Protein AF-A0A0G1HSN2-F1 (afdb_monomer)

Radius of gyration: 35.58 Å; Cα contacts (8 Å, |Δi|>4): 53; chains: 1; bounding box: 78×38×113 Å

Mean predicted aligned error: 16.9 Å

Nearest PDB structures (foldseek):
  4c2e-assembly1_B  TM=6.173E-01  e=4.816E-04  Bacillus subtilis subsp. subtilis str. 168

Foldseek 3Di:
DDDDPPDPVVVVVVVVVVVVVVVVVCVVVVVVVVCVVCCVVCVPPPPPPPDDVPPPDPDDCVVVVVVLVCLCPPPPDNVVNPPVVVVVQVVVQVVQVVVVDPVGGGADPVNVVVVVCVVVVVDDDPQFDWDADPVRDIDTPGGHPPD

Solvent-accessible surface area (backbone atoms only — not comparable to full-atom values): 9198 Å² total; per-residue (Å²): 142,81,81,91,80,84,61,65,68,62,53,52,52,52,53,51,52,53,52,50,50,52,50,53,52,51,50,54,51,50,52,48,51,55,48,48,57,47,53,72,70,50,65,75,73,81,68,53,89,90,59,78,79,65,93,68,66,101,70,77,62,64,61,58,54,51,53,52,49,49,44,49,74,66,46,91,51,58,72,70,45,64,37,58,67,61,53,49,52,50,51,53,33,52,57,40,51,71,70,71,46,92,89,49,76,69,68,52,75,68,56,46,47,52,53,48,31,60,71,74,63,61,72,88,73,94,44,64,43,71,46,65,48,100,84,69,45,85,40,78,75,45,70,49,92,87,115

Secondary structure (DSSP, 8-state):
-------HHHHHHHHHHHHHHHHHHHHHHHHHHHHHHHHHHS------TT------SS--THHHHHHHHHHHHH-S-HHHHH-HHHHHHHHHHHHHHTT--TT-----HHHHHHHHHHHHT---SSSEEEEE-TTS-EEEEEE-TT-

Sequence (147 aa):
MKIQILNNTKIRKVASYVLIGLIVVAVIGGSYWLGFTKGTKETRNITVEGVVNPQKEGIDFSVFWEAWNILKSRYVSEEKANDNQNLLYGSIAGLLSSLGDPNTSFFSPQNARKFTDDISGEFGGIGAEIGLNKEGQLVIIAPLKGG

Structure (mmCIF, N/CA/C/O backbone):
data_AF-A0A0G1HSN2-F1
#
_entry.id   AF-A0A0G1HSN2-F1
#
loop_
_atom_site.group_PDB
_atom_site.id
_atom_site.type_symbol
_atom_site.label_atom_id
_atom_site.label_alt_id
_atom_site.label_comp_id
_atom_site.label_asym_id
_atom_site.label_entity_id
_atom_site.label_seq_id
_atom_site.pdbx_PDB_ins_code
_atom_site.Cartn_x
_atom_site.Cartn_y
_atom_site.Cartn_z
_atom_site.occupancy
_atom_site.B_iso_or_equiv
_atom_site.auth_seq_id
_atom_site.auth_comp_id
_atom_site.auth_asym_id
_atom_site.auth_atom_id
_atom_site.pdbx_PDB_model_num
ATOM 1 N N . MET A 1 1 ? 44.217 12.478 -83.068 1.00 45.84 1 MET A N 1
ATOM 2 C CA . MET A 1 1 ? 44.115 11.544 -81.926 1.00 45.84 1 MET A CA 1
ATOM 3 C C . MET A 1 1 ? 44.371 12.327 -80.637 1.00 45.84 1 MET A C 1
ATOM 5 O O . MET A 1 1 ? 45.515 12.627 -80.339 1.00 45.84 1 MET A O 1
ATOM 9 N N . LYS A 1 2 ? 43.319 12.767 -79.930 1.00 39.56 2 LYS A N 1
ATOM 10 C CA . LYS A 1 2 ? 43.422 13.413 -78.606 1.00 39.56 2 LYS A CA 1
ATOM 11 C C . LYS A 1 2 ? 42.564 12.597 -77.644 1.00 39.56 2 LYS A C 1
ATOM 13 O O . LYS A 1 2 ? 41.355 12.497 -77.819 1.00 39.56 2 LYS A O 1
ATOM 18 N N . ILE A 1 3 ? 43.242 11.928 -76.724 1.00 51.69 3 ILE A N 1
ATOM 19 C CA . ILE A 1 3 ? 42.685 10.946 -75.797 1.00 51.69 3 ILE A CA 1
ATOM 20 C C . ILE A 1 3 ? 41.841 11.668 -74.734 1.00 51.69 3 ILE A C 1
ATOM 22 O O . ILE A 1 3 ? 42.208 12.728 -74.230 1.00 51.69 3 ILE A O 1
ATOM 26 N N . GLN A 1 4 ? 40.687 11.076 -74.439 1.00 57.53 4 GLN A N 1
ATOM 27 C CA . GLN A 1 4 ? 39.660 11.479 -73.478 1.00 57.53 4 GLN A CA 1
ATOM 28 C C . GLN A 1 4 ? 40.191 11.474 -72.025 1.00 57.53 4 GLN A C 1
ATOM 30 O O . GLN A 1 4 ? 40.020 10.494 -71.308 1.00 57.53 4 GLN A O 1
ATOM 35 N N . ILE A 1 5 ? 40.836 12.555 -71.564 1.00 56.19 5 ILE A N 1
ATOM 36 C CA . ILE A 1 5 ? 41.372 12.664 -70.181 1.00 56.19 5 ILE A CA 1
ATOM 37 C C . ILE A 1 5 ? 40.410 13.404 -69.212 1.00 56.19 5 ILE A C 1
ATOM 39 O O . ILE A 1 5 ? 40.709 13.598 -68.038 1.00 56.19 5 ILE A O 1
ATOM 43 N N . LEU A 1 6 ? 39.190 13.769 -69.624 1.00 55.53 6 LEU A N 1
ATOM 44 C CA . LEU A 1 6 ? 38.262 14.556 -68.790 1.00 55.53 6 LEU A CA 1
ATOM 45 C C . LEU A 1 6 ? 36.998 13.784 -68.371 1.00 55.53 6 LEU A C 1
ATOM 47 O O . LEU A 1 6 ? 35.902 14.097 -68.820 1.00 55.53 6 LEU A O 1
ATOM 51 N N . ASN A 1 7 ? 37.117 12.810 -67.458 1.00 61.69 7 ASN A N 1
ATOM 52 C CA . ASN A 1 7 ? 35.940 12.330 -66.698 1.00 61.69 7 ASN A CA 1
ATOM 53 C C . ASN A 1 7 ? 36.226 11.764 -65.287 1.00 61.69 7 ASN A C 1
ATOM 55 O O . ASN A 1 7 ? 35.317 11.323 -64.586 1.00 61.69 7 ASN A O 1
ATOM 59 N N . ASN A 1 8 ? 37.475 11.793 -64.815 1.00 66.25 8 ASN A N 1
ATOM 60 C CA . ASN A 1 8 ? 37.849 11.098 -63.576 1.00 66.25 8 ASN A CA 1
ATOM 61 C C . ASN A 1 8 ? 37.395 11.835 -62.290 1.00 66.25 8 ASN A C 1
ATOM 63 O O . ASN A 1 8 ? 37.192 11.230 -61.241 1.00 66.25 8 ASN A O 1
ATOM 67 N N . THR A 1 9 ? 37.182 13.154 -62.351 1.00 75.75 9 THR A N 1
ATOM 68 C CA . THR A 1 9 ? 36.767 13.964 -61.188 1.0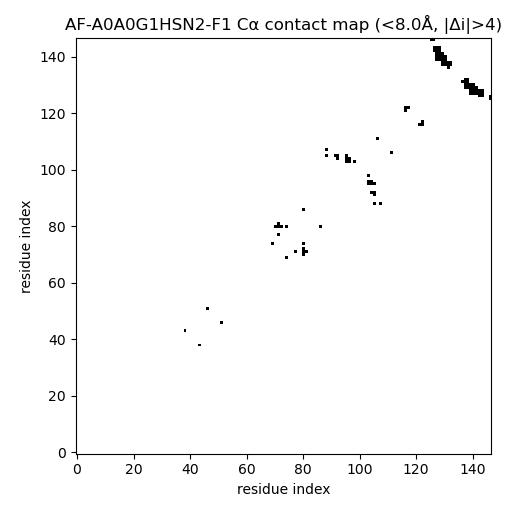0 75.75 9 THR A CA 1
ATOM 69 C C . THR A 1 9 ? 35.288 13.801 -60.841 1.00 75.75 9 THR A C 1
ATOM 71 O O . THR A 1 9 ? 34.944 13.76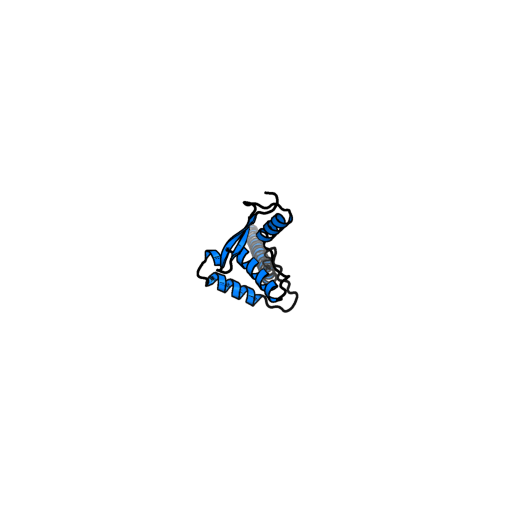5 -59.661 1.00 75.75 9 THR A O 1
ATOM 74 N N . LYS A 1 10 ? 34.409 13.660 -61.843 1.00 77.12 10 LYS A N 1
ATOM 75 C CA . LYS A 1 10 ? 32.979 13.387 -61.626 1.00 77.12 10 LYS A CA 1
ATOM 76 C C . LYS A 1 10 ? 32.769 11.992 -61.037 1.00 77.12 10 LYS A C 1
ATOM 78 O O . LYS A 1 10 ? 32.045 11.863 -60.057 1.00 77.12 10 LYS A O 1
ATOM 83 N N . ILE A 1 11 ? 33.471 10.985 -61.563 1.00 82.50 11 ILE A N 1
ATOM 84 C CA . ILE A 1 11 ? 33.407 9.600 -61.068 1.00 82.50 11 ILE A CA 1
ATOM 85 C C . ILE A 1 11 ? 33.874 9.516 -59.609 1.00 82.50 11 ILE A C 1
ATOM 87 O O . ILE 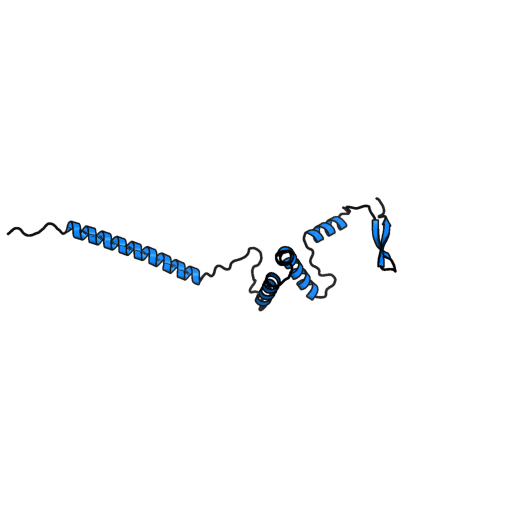A 1 11 ? 33.187 8.919 -58.786 1.00 82.50 11 ILE A O 1
ATOM 91 N N . ARG A 1 12 ? 34.978 10.188 -59.249 1.00 82.88 12 ARG A N 1
ATOM 92 C CA . ARG A 1 12 ? 35.448 10.250 -57.853 1.00 82.88 12 ARG A CA 1
ATOM 93 C C . ARG A 1 12 ? 34.436 10.909 -56.913 1.00 82.88 12 ARG A C 1
ATOM 95 O O . ARG A 1 12 ? 34.246 10.417 -55.810 1.00 82.88 12 ARG A O 1
ATOM 102 N N . LYS A 1 13 ? 33.753 11.976 -57.347 1.00 85.56 13 LYS A N 1
ATOM 103 C CA . LYS A 1 13 ? 32.699 12.627 -56.547 1.00 85.56 13 LYS A CA 1
ATOM 104 C C . LYS A 1 13 ? 31.485 11.719 -56.348 1.00 85.56 13 LYS A C 1
ATOM 106 O O . LYS A 1 13 ? 31.006 11.599 -55.228 1.00 85.56 13 LYS A O 1
ATOM 111 N N . VAL A 1 14 ? 31.020 11.048 -57.403 1.00 87.12 14 VAL A N 1
ATOM 112 C CA . VAL A 1 14 ? 29.910 10.082 -57.314 1.00 87.12 14 VAL A CA 1
ATOM 113 C C . VAL A 1 14 ? 30.276 8.922 -56.391 1.00 87.12 14 VAL A C 1
ATOM 115 O O . VAL A 1 14 ? 29.499 8.593 -55.501 1.00 87.12 14 VAL A O 1
ATOM 118 N N . ALA A 1 15 ? 31.482 8.365 -56.529 1.00 87.88 15 ALA A N 1
ATOM 119 C CA . ALA A 1 15 ? 31.977 7.318 -55.639 1.00 87.88 15 ALA A CA 1
ATOM 120 C C . ALA A 1 15 ? 32.017 7.782 -54.172 1.00 87.88 15 ALA A C 1
ATOM 122 O O . ALA A 1 15 ? 31.598 7.040 -53.287 1.00 87.88 15 ALA A O 1
ATOM 123 N N . SER A 1 16 ? 32.441 9.024 -53.906 1.00 87.50 16 SER A N 1
ATOM 124 C CA . SER A 1 16 ? 32.404 9.601 -52.558 1.00 87.50 16 SER A CA 1
ATOM 125 C C . SER A 1 16 ? 30.980 9.744 -52.008 1.00 87.50 16 SER A C 1
ATOM 127 O O . SER A 1 16 ? 30.763 9.407 -50.850 1.00 87.50 16 SER A O 1
ATOM 129 N N . TYR A 1 17 ? 29.998 10.180 -52.805 1.00 92.88 17 TYR A N 1
ATOM 130 C CA . TYR A 1 17 ? 28.603 10.266 -52.344 1.00 92.88 17 TYR A CA 1
ATOM 131 C C . TYR A 1 17 ? 27.982 8.894 -52.072 1.00 92.88 17 TYR A C 1
ATOM 133 O O . TYR A 1 17 ? 27.273 8.735 -51.081 1.00 92.88 17 TYR A O 1
ATOM 141 N N . VAL A 1 18 ? 28.287 7.893 -52.903 1.00 93.75 18 VAL A N 1
ATOM 142 C CA . VAL A 1 18 ? 27.849 6.507 -52.676 1.00 93.75 18 VAL A CA 1
ATOM 143 C C . VAL A 1 18 ? 28.458 5.954 -51.386 1.00 93.75 18 VAL A C 1
ATOM 145 O O . VAL A 1 18 ? 27.744 5.356 -50.583 1.00 93.75 18 VAL A O 1
ATOM 148 N N . LEU A 1 19 ? 29.746 6.212 -51.137 1.00 94.19 19 LEU A N 1
ATOM 149 C CA . LEU A 1 19 ? 30.417 5.799 -49.904 1.00 94.19 19 LEU A CA 1
ATOM 150 C C . LEU A 1 19 ? 29.783 6.455 -48.666 1.00 94.19 19 LEU A C 1
ATOM 152 O O . LEU A 1 19 ? 29.520 5.777 -47.677 1.00 94.19 19 LEU A O 1
ATOM 156 N N . ILE A 1 20 ? 29.488 7.758 -48.732 1.00 93.94 20 ILE A N 1
ATOM 157 C CA . ILE A 1 20 ? 28.816 8.486 -47.646 1.00 93.94 20 ILE A CA 1
ATOM 158 C C . ILE A 1 20 ? 27.416 7.912 -47.400 1.00 93.94 20 ILE A C 1
ATOM 160 O O . ILE A 1 20 ? 27.054 7.670 -46.252 1.00 93.94 20 ILE A O 1
ATOM 164 N N . GLY A 1 21 ? 26.648 7.632 -48.458 1.00 94.62 21 GLY A N 1
ATOM 165 C CA . GLY A 1 21 ? 25.328 7.010 -48.342 1.00 94.62 21 GLY A CA 1
ATOM 166 C C . GLY A 1 21 ? 25.377 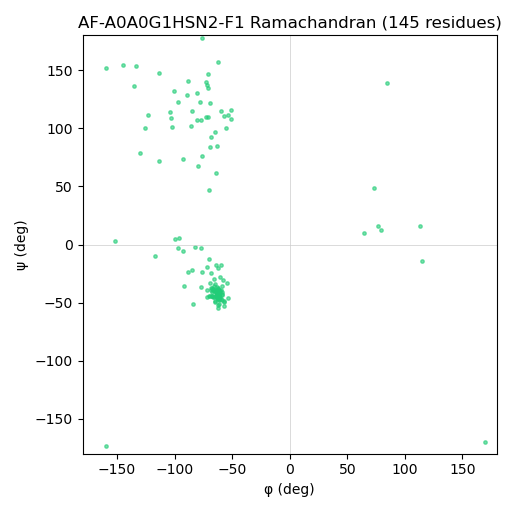5.642 -47.656 1.00 94.62 21 GLY A C 1
ATOM 167 O O . GLY A 1 21 ? 24.582 5.379 -46.757 1.00 94.62 21 GLY A O 1
ATOM 168 N N . LEU A 1 22 ? 26.354 4.801 -48.010 1.00 95.38 22 LEU A N 1
ATOM 169 C CA . LEU A 1 22 ? 26.559 3.500 -47.365 1.00 95.38 22 LEU A CA 1
ATOM 170 C C . LEU A 1 22 ? 26.910 3.635 -45.881 1.00 95.38 22 LEU A C 1
ATOM 172 O O . LEU A 1 22 ? 26.382 2.885 -45.062 1.00 95.38 22 LEU A O 1
ATOM 176 N N . ILE A 1 23 ? 27.748 4.611 -45.521 1.00 95.94 23 ILE A N 1
ATOM 177 C CA . ILE A 1 23 ? 28.084 4.890 -44.120 1.00 95.94 23 ILE A CA 1
ATOM 178 C C . ILE A 1 23 ? 26.831 5.322 -43.351 1.00 95.94 23 ILE A C 1
ATOM 180 O O . ILE A 1 23 ? 26.580 4.800 -42.270 1.00 95.94 23 ILE A O 1
ATOM 184 N N . VAL A 1 24 ? 26.006 6.211 -43.912 1.00 96.38 24 VAL A N 1
ATOM 185 C CA . VAL A 1 24 ? 24.760 6.668 -43.272 1.00 96.38 24 VAL A CA 1
ATOM 186 C C . VAL A 1 24 ? 23.795 5.503 -43.037 1.00 96.38 24 VAL A C 1
ATOM 188 O O . VAL A 1 24 ? 23.270 5.360 -41.934 1.00 96.38 24 VAL A O 1
ATOM 191 N N . VAL A 1 25 ? 23.603 4.631 -44.031 1.00 96.19 25 VAL A N 1
ATOM 192 C CA . VAL A 1 25 ? 22.750 3.439 -43.890 1.00 96.19 25 VAL A CA 1
ATOM 193 C C . VAL A 1 25 ? 23.304 2.485 -42.830 1.00 96.19 25 VAL A C 1
ATOM 195 O O . VAL A 1 25 ? 22.540 1.978 -42.009 1.00 96.19 25 VAL A O 1
ATOM 198 N N . ALA A 1 26 ? 24.623 2.281 -42.793 1.00 95.94 26 ALA A N 1
ATOM 199 C CA . ALA A 1 26 ? 25.267 1.442 -41.787 1.00 95.94 26 ALA A CA 1
ATOM 200 C C . ALA A 1 26 ? 25.117 2.014 -40.368 1.00 95.94 26 ALA A C 1
ATOM 202 O O . ALA A 1 26 ? 24.864 1.254 -39.434 1.00 95.94 26 ALA A O 1
ATOM 203 N N . VAL A 1 27 ? 25.211 3.339 -40.198 1.00 96.88 27 VAL A N 1
ATOM 204 C CA . VAL A 1 27 ? 24.987 3.994 -38.900 1.00 96.88 27 VAL A CA 1
ATOM 205 C C . VAL A 1 27 ? 23.537 3.819 -38.454 1.00 96.88 27 VAL A C 1
ATOM 207 O O . VAL A 1 27 ? 23.306 3.366 -37.339 1.00 96.88 27 VAL A O 1
ATOM 210 N N . ILE A 1 28 ? 22.562 4.099 -39.324 1.00 96.50 28 ILE A N 1
ATOM 211 C CA . ILE A 1 28 ? 21.134 3.962 -38.989 1.00 96.50 28 ILE A CA 1
ATOM 212 C C . ILE A 1 28 ? 20.796 2.505 -38.645 1.00 96.50 28 ILE A C 1
ATOM 214 O O . ILE A 1 28 ? 20.184 2.239 -37.610 1.00 96.50 28 ILE A O 1
ATOM 218 N N . GLY A 1 29 ? 21.231 1.555 -39.478 1.00 95.94 29 GLY A N 1
ATOM 219 C CA . GLY A 1 29 ? 21.001 0.128 -39.259 1.00 95.94 29 GLY A CA 1
ATOM 220 C C . GLY A 1 29 ? 21.688 -0.391 -37.996 1.00 95.94 29 GLY A C 1
ATOM 221 O O . GLY A 1 29 ? 21.073 -1.116 -37.216 1.00 95.94 29 GLY A O 1
ATOM 222 N N . GLY A 1 30 ? 22.931 0.029 -37.746 1.00 95.12 30 GLY A N 1
ATOM 223 C CA . GLY A 1 30 ? 23.680 -0.320 -36.541 1.00 95.12 30 GLY A CA 1
ATOM 224 C C . GLY A 1 30 ? 23.033 0.233 -35.271 1.00 95.12 30 GLY A C 1
ATOM 225 O O . GLY A 1 30 ? 22.865 -0.502 -34.299 1.00 95.12 30 GLY A O 1
ATOM 226 N N . SER A 1 31 ? 22.598 1.496 -35.286 1.00 92.31 31 SER A N 1
ATOM 227 C CA . SER A 1 31 ? 21.865 2.110 -34.175 1.00 92.31 31 SER A CA 1
ATOM 228 C C . SER A 1 31 ? 20.531 1.412 -33.911 1.00 92.31 31 SER A C 1
ATOM 230 O O . SER A 1 31 ? 20.223 1.135 -32.753 1.00 92.31 31 SER A O 1
ATOM 232 N N . TYR A 1 32 ? 19.766 1.075 -34.955 1.00 94.44 32 TYR A N 1
ATOM 233 C CA . TYR A 1 32 ? 18.519 0.321 -34.815 1.00 94.44 32 TYR A CA 1
ATOM 234 C C . TYR A 1 32 ? 18.766 -1.078 -34.242 1.00 94.44 32 TYR A C 1
ATOM 236 O O . TYR A 1 32 ? 18.097 -1.467 -33.293 1.00 94.44 32 TYR A O 1
ATOM 244 N N . TRP A 1 33 ? 19.757 -1.815 -34.751 1.00 92.88 33 TRP A N 1
ATOM 245 C CA . TRP A 1 33 ? 20.085 -3.160 -34.270 1.00 92.88 33 TRP A CA 1
ATOM 246 C C . TRP A 1 33 ? 20.547 -3.157 -32.809 1.00 92.88 33 TRP A C 1
ATOM 248 O O . TRP A 1 33 ? 20.083 -3.958 -31.996 1.00 92.88 33 TRP A O 1
ATOM 258 N N . LEU A 1 34 ? 21.434 -2.229 -32.441 1.00 90.94 34 LEU A N 1
ATOM 259 C CA . LEU A 1 34 ? 21.886 -2.059 -31.058 1.00 90.94 34 LEU A CA 1
ATOM 260 C C . LEU A 1 34 ? 20.737 -1.629 -30.138 1.00 90.94 34 LEU A C 1
ATOM 262 O O . LEU A 1 34 ? 20.630 -2.130 -29.021 1.00 90.94 34 LEU A O 1
ATOM 266 N N . GLY A 1 35 ? 19.863 -0.737 -30.608 1.00 88.12 35 GLY A N 1
ATOM 267 C CA . GLY A 1 35 ? 18.674 -0.306 -29.878 1.00 88.12 35 GLY A CA 1
ATOM 268 C C . GLY A 1 35 ? 17.665 -1.437 -29.682 1.00 88.12 35 GLY A C 1
ATOM 269 O O . GLY A 1 35 ? 17.196 -1.642 -28.569 1.00 88.12 35 GLY A O 1
ATOM 270 N N . PHE A 1 36 ? 17.384 -2.211 -30.730 1.00 86.31 36 PHE A N 1
ATOM 271 C CA . PHE A 1 36 ? 16.460 -3.343 -30.704 1.00 86.31 36 PHE A CA 1
ATOM 272 C C . PHE A 1 36 ? 16.975 -4.455 -29.790 1.00 86.31 36 PHE A C 1
ATOM 274 O O . PHE A 1 36 ? 16.260 -4.894 -28.898 1.00 86.31 36 PHE A O 1
ATOM 281 N N . THR A 1 37 ? 18.244 -4.850 -29.929 1.00 84.75 37 THR A N 1
ATOM 282 C CA . THR A 1 37 ? 18.842 -5.910 -29.098 1.00 84.75 37 THR A CA 1
ATOM 283 C C . THR A 1 37 ? 18.958 -5.529 -27.626 1.00 84.75 37 THR A C 1
ATOM 285 O O . THR A 1 37 ? 18.763 -6.391 -26.769 1.00 84.75 37 THR A O 1
ATOM 288 N N . LYS A 1 38 ? 19.247 -4.258 -27.309 1.00 82.94 38 LYS A N 1
ATOM 289 C CA . LYS A 1 38 ? 19.171 -3.760 -25.928 1.00 82.94 38 LYS A CA 1
ATOM 290 C C . LYS A 1 38 ? 17.724 -3.683 -25.449 1.00 82.94 38 LYS A C 1
ATOM 292 O O . LYS A 1 38 ? 17.446 -4.161 -24.362 1.00 82.94 38 LYS A O 1
ATOM 297 N N . GLY A 1 39 ? 16.801 -3.171 -26.261 1.00 78.75 39 GLY A N 1
ATOM 298 C CA . GLY A 1 39 ? 15.389 -3.014 -25.901 1.00 78.75 39 GLY A CA 1
ATOM 299 C C . GLY A 1 39 ? 14.636 -4.329 -25.677 1.00 78.75 39 GLY A C 1
ATOM 300 O O . GLY A 1 39 ? 13.723 -4.365 -24.862 1.00 78.75 39 GLY A O 1
ATOM 301 N N . THR A 1 40 ? 15.020 -5.417 -26.351 1.00 73.19 40 THR A N 1
ATOM 302 C CA . THR A 1 40 ? 14.410 -6.742 -26.139 1.00 73.19 40 THR A CA 1
ATOM 303 C C . THR A 1 40 ? 15.033 -7.524 -24.982 1.00 73.19 40 THR A C 1
ATOM 305 O O . THR A 1 40 ? 14.405 -8.451 -24.483 1.00 73.19 40 THR A O 1
ATOM 308 N N . LYS A 1 41 ? 16.274 -7.209 -24.582 1.00 68.31 41 LYS A N 1
ATOM 309 C CA . LYS A 1 41 ? 16.971 -7.870 -23.459 1.00 68.31 41 LYS A CA 1
ATOM 310 C C . LYS A 1 41 ? 16.754 -7.141 -22.135 1.00 68.31 41 LYS A C 1
ATOM 312 O O . LYS A 1 41 ? 16.617 -7.778 -21.101 1.00 68.31 41 LYS A O 1
ATOM 317 N N . GLU A 1 42 ? 16.688 -5.819 -22.191 1.00 63.81 42 GLU A N 1
ATOM 318 C CA . GLU A 1 42 ? 16.288 -4.947 -21.096 1.00 63.81 42 GLU A CA 1
ATOM 319 C C . GLU A 1 42 ? 14.781 -4.716 -21.231 1.00 63.81 42 GLU A C 1
ATOM 321 O O . GLU A 1 42 ? 14.337 -3.647 -21.660 1.00 63.81 42 GLU A O 1
ATOM 326 N N . THR A 1 43 ? 13.966 -5.729 -20.910 1.00 56.16 43 THR A N 1
ATOM 327 C CA . THR A 1 43 ? 12.558 -5.457 -20.608 1.00 56.16 43 THR A CA 1
ATOM 328 C C . THR A 1 43 ? 12.576 -4.390 -19.532 1.00 56.16 43 THR A C 1
ATOM 330 O O . THR A 1 43 ? 13.041 -4.647 -18.422 1.00 56.16 43 THR A O 1
ATOM 333 N N . ARG A 1 44 ? 12.135 -3.174 -19.868 1.00 49.41 44 ARG A N 1
ATOM 334 C CA . ARG A 1 44 ? 11.843 -2.164 -18.860 1.00 49.41 44 ARG A CA 1
ATOM 335 C C . ARG A 1 44 ? 10.847 -2.819 -17.923 1.00 49.41 44 ARG A C 1
ATOM 337 O O . ARG A 1 44 ? 9.667 -2.907 -18.252 1.00 49.41 44 ARG A O 1
ATOM 344 N N . ASN A 1 45 ? 11.333 -3.307 -16.786 1.00 51.22 45 ASN A N 1
ATOM 345 C CA . ASN A 1 45 ? 10.498 -3.496 -15.625 1.00 51.22 45 ASN A CA 1
ATOM 346 C C . ASN A 1 45 ? 9.823 -2.141 -15.467 1.00 51.22 45 ASN A C 1
ATOM 348 O O . ASN A 1 45 ? 10.494 -1.138 -15.210 1.00 51.22 45 ASN A O 1
ATOM 352 N N . ILE A 1 46 ? 8.529 -2.075 -15.774 1.00 52.47 46 ILE A N 1
ATOM 353 C CA . ILE A 1 46 ? 7.732 -0.912 -15.432 1.00 52.47 46 ILE A CA 1
ATOM 354 C C . ILE A 1 46 ? 7.648 -0.987 -13.916 1.00 52.47 46 ILE A C 1
ATOM 356 O O . ILE A 1 46 ? 6.746 -1.597 -13.352 1.00 52.47 46 ILE A O 1
ATOM 360 N N . THR A 1 47 ? 8.678 -0.464 -13.260 1.00 49.09 47 THR A N 1
ATOM 361 C CA . THR A 1 47 ? 8.671 -0.224 -11.833 1.00 49.09 47 THR A CA 1
ATOM 362 C C . THR A 1 47 ? 7.659 0.888 -11.646 1.00 49.09 47 THR A C 1
ATOM 364 O O . THR A 1 47 ? 7.969 2.065 -11.811 1.00 49.09 47 THR A O 1
ATOM 367 N N . VAL A 1 48 ? 6.413 0.505 -11.385 1.00 52.78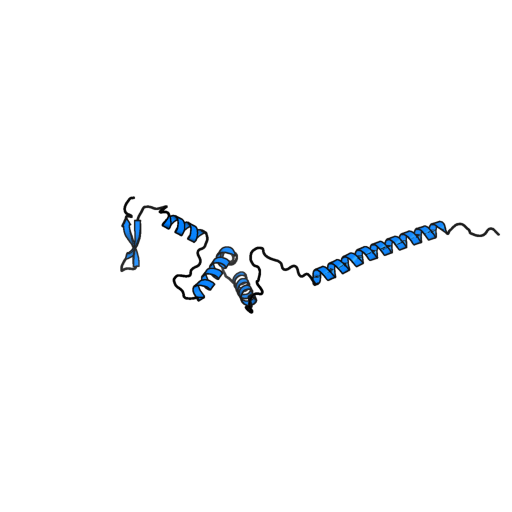 48 VAL A N 1
ATOM 368 C CA . VAL A 1 48 ? 5.474 1.392 -10.712 1.00 52.78 48 VAL A CA 1
ATOM 369 C C . VAL A 1 48 ? 6.164 1.737 -9.395 1.00 52.78 48 VAL A C 1
ATOM 371 O O . VAL A 1 48 ? 6.403 0.844 -8.578 1.00 52.78 48 VAL A O 1
ATOM 374 N N . GLU A 1 49 ? 6.602 2.988 -9.232 1.00 43.34 49 GLU A N 1
ATOM 375 C CA . GLU A 1 49 ? 7.202 3.440 -7.977 1.00 43.34 49 GLU A CA 1
ATOM 376 C C . GLU A 1 49 ? 6.254 3.067 -6.826 1.00 43.34 49 GLU A C 1
ATOM 378 O O . GLU A 1 49 ? 5.107 3.505 -6.789 1.00 43.34 49 GLU A O 1
ATOM 383 N N . GLY A 1 50 ? 6.718 2.187 -5.931 1.00 50.84 50 GLY A N 1
ATOM 384 C CA . GLY A 1 50 ? 5.968 1.734 -4.754 1.00 50.84 50 GLY A CA 1
ATOM 385 C C . GLY A 1 50 ? 5.571 0.255 -4.719 1.00 50.84 50 GLY A C 1
ATOM 386 O O . GLY A 1 50 ? 5.257 -0.233 -3.638 1.00 50.84 50 GLY A O 1
ATOM 387 N N . VAL A 1 51 ? 5.643 -0.495 -5.825 1.00 51.66 51 VAL A N 1
ATOM 388 C CA . VAL A 1 51 ? 5.465 -1.962 -5.800 1.00 51.66 51 VAL A CA 1
ATOM 389 C C . VAL A 1 51 ? 6.618 -2.612 -6.549 1.00 51.66 51 VAL A C 1
ATOM 391 O O . VAL A 1 51 ? 6.516 -3.021 -7.704 1.00 51.66 51 VAL A O 1
ATOM 394 N N . VAL A 1 52 ? 7.757 -2.705 -5.867 1.00 51.19 52 VAL A N 1
ATOM 395 C CA . VAL A 1 52 ? 8.759 -3.713 -6.213 1.00 51.19 52 VAL A CA 1
ATOM 396 C C . VAL A 1 52 ? 8.029 -5.039 -6.048 1.00 51.19 52 VAL A C 1
ATOM 398 O O . VAL A 1 52 ? 7.621 -5.321 -4.932 1.00 51.19 52 VAL A O 1
ATOM 401 N N . ASN A 1 53 ? 7.808 -5.812 -7.117 1.00 55.94 53 ASN A N 1
ATOM 402 C CA . ASN A 1 53 ? 7.559 -7.245 -6.970 1.00 55.94 53 ASN A CA 1
ATOM 403 C C . ASN A 1 53 ? 8.869 -7.797 -6.412 1.00 55.94 53 ASN A C 1
ATOM 405 O O . ASN A 1 53 ? 9.826 -7.948 -7.185 1.00 55.94 53 ASN A O 1
ATOM 409 N N . PRO A 1 54 ? 9.005 -7.984 -5.088 1.00 51.81 54 PRO A N 1
ATOM 410 C CA . PRO A 1 54 ? 10.200 -8.606 -4.596 1.00 51.81 54 PRO A CA 1
ATOM 411 C C . PRO A 1 54 ? 10.007 -10.042 -5.068 1.00 51.81 54 PRO A C 1
ATOM 413 O O . PRO A 1 54 ? 9.146 -10.750 -4.559 1.00 51.81 54 PRO A O 1
ATOM 416 N N . GLN A 1 55 ? 10.787 -10.492 -6.047 1.00 52.72 55 GLN A N 1
ATOM 417 C CA . GLN A 1 55 ? 11.038 -11.921 -6.236 1.00 52.72 55 GLN A CA 1
ATOM 418 C C . GLN A 1 55 ? 11.798 -12.433 -5.006 1.00 52.72 55 GLN A C 1
ATOM 420 O O . GLN A 1 55 ? 12.962 -12.820 -5.056 1.00 52.72 55 GLN A O 1
ATOM 425 N N . LYS A 1 56 ? 11.156 -12.318 -3.853 1.00 57.00 56 LYS A N 1
ATOM 426 C CA . LYS A 1 56 ? 11.621 -12.670 -2.540 1.00 57.00 56 LYS A CA 1
ATOM 427 C C . LYS A 1 56 ? 10.528 -13.599 -2.055 1.00 57.00 56 LYS A C 1
ATOM 429 O O . LYS A 1 56 ? 9.458 -13.152 -1.666 1.00 57.00 56 LYS A O 1
ATOM 434 N N . GLU A 1 57 ? 10.854 -14.882 -2.169 1.00 64.44 57 GLU A N 1
ATOM 435 C CA . GLU A 1 57 ? 10.042 -16.044 -1.801 1.00 64.44 57 GLU A CA 1
ATOM 436 C C . GLU A 1 57 ? 9.050 -16.472 -2.890 1.00 64.44 57 GLU A C 1
ATOM 438 O O . GLU A 1 57 ? 8.492 -15.647 -3.601 1.00 64.44 57 GLU A O 1
ATOM 443 N N . GLY A 1 58 ? 8.918 -17.789 -3.092 1.00 69.00 58 GLY A N 1
ATOM 444 C CA . GLY A 1 58 ? 8.242 -18.441 -4.225 1.00 69.00 58 GLY A CA 1
ATOM 445 C C . GLY A 1 58 ? 6.718 -18.298 -4.245 1.00 69.00 58 GLY A C 1
ATOM 446 O O . GLY A 1 58 ? 6.012 -19.285 -4.424 1.00 69.00 58 GLY A O 1
ATOM 447 N N . ILE A 1 59 ? 6.223 -17.084 -4.033 1.00 75.50 59 ILE A N 1
ATOM 448 C CA . ILE A 1 59 ? 4.816 -16.715 -4.044 1.00 75.50 59 ILE A CA 1
ATOM 449 C C . ILE A 1 59 ? 4.489 -16.144 -5.423 1.00 75.50 59 ILE A C 1
ATOM 451 O O . ILE A 1 59 ? 5.092 -15.169 -5.876 1.00 75.50 59 ILE A O 1
ATOM 455 N N . ASP A 1 60 ? 3.516 -16.754 -6.093 1.00 82.25 60 ASP A N 1
ATOM 456 C CA . ASP A 1 60 ? 3.030 -16.293 -7.387 1.00 82.25 60 ASP A CA 1
ATOM 457 C C . ASP A 1 60 ? 1.949 -15.214 -7.218 1.00 82.25 60 ASP A C 1
ATOM 459 O O . ASP A 1 60 ? 0.784 -15.497 -6.938 1.00 82.25 60 ASP A O 1
ATOM 463 N N . PHE A 1 61 ? 2.339 -13.954 -7.414 1.00 84.81 61 PHE A N 1
ATOM 464 C CA . PHE A 1 61 ? 1.420 -12.812 -7.395 1.00 84.81 61 PHE A CA 1
ATOM 465 C C . PHE A 1 61 ? 0.581 -12.663 -8.675 1.00 84.81 61 PHE A C 1
ATOM 467 O O . PHE A 1 61 ? -0.260 -11.765 -8.739 1.00 84.81 61 PHE A O 1
ATOM 474 N N . SER A 1 62 ? 0.767 -13.502 -9.701 1.00 85.81 62 SER A N 1
ATOM 475 C CA . SER A 1 62 ? -0.025 -13.416 -10.937 1.00 85.81 62 SER A CA 1
ATOM 476 C C . SER A 1 62 ? -1.524 -13.595 -10.670 1.00 85.81 62 SER A C 1
ATOM 478 O O . SER A 1 62 ? -2.337 -12.831 -11.191 1.00 85.81 62 SER A O 1
ATOM 480 N N . VAL A 1 63 ? -1.874 -14.511 -9.762 1.00 88.19 63 VAL A N 1
ATOM 481 C CA . VAL A 1 63 ? -3.257 -14.804 -9.355 1.00 88.19 63 VAL A CA 1
ATOM 482 C C . VAL A 1 63 ? -3.931 -13.585 -8.718 1.00 88.19 63 VAL A C 1
ATOM 484 O O . VAL A 1 63 ? -5.107 -13.317 -8.969 1.00 88.19 63 VAL A O 1
ATOM 487 N N . PHE A 1 64 ? -3.189 -12.796 -7.933 1.00 90.50 64 PHE A N 1
ATOM 488 C CA . PHE A 1 64 ? -3.702 -11.550 -7.357 1.00 90.50 64 PHE A CA 1
ATOM 489 C C . PHE A 1 64 ? -4.095 -10.552 -8.455 1.00 90.50 64 PHE A C 1
ATOM 491 O O . PHE A 1 64 ? -5.193 -9.993 -8.429 1.00 90.50 64 PHE A O 1
ATOM 498 N N . TRP A 1 65 ? -3.224 -10.361 -9.448 1.00 89.69 65 TRP A N 1
ATOM 499 C CA . TRP A 1 65 ? -3.479 -9.440 -10.556 1.00 89.69 65 TRP A CA 1
ATOM 500 C C . TRP A 1 65 ? -4.585 -9.926 -11.491 1.00 89.69 65 TRP A C 1
ATOM 502 O O . TRP A 1 65 ? -5.348 -9.112 -12.011 1.00 89.69 65 TRP A O 1
ATOM 512 N N . GLU A 1 66 ? -4.715 -11.236 -11.685 1.00 91.25 66 GLU A N 1
ATOM 513 C CA . GLU A 1 66 ? -5.835 -11.813 -12.423 1.00 91.25 66 GLU A CA 1
ATOM 514 C C . GLU A 1 66 ? -7.168 -11.491 -11.735 1.00 91.25 66 GLU A C 1
ATOM 516 O O . GLU A 1 66 ? -8.061 -10.9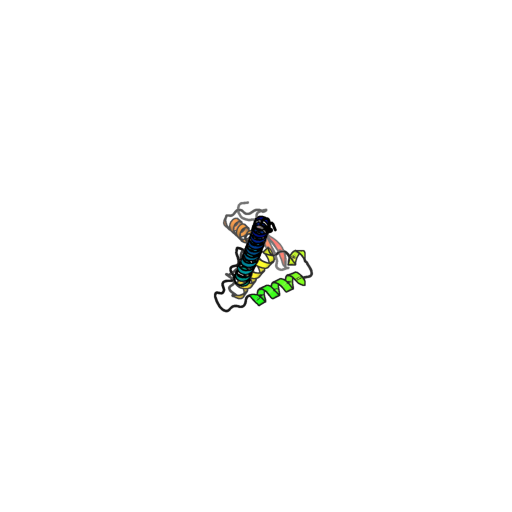21 -12.366 1.00 91.25 66 GLU A O 1
ATOM 521 N N . ALA A 1 67 ? -7.279 -11.759 -10.430 1.00 93.00 67 ALA A N 1
ATOM 522 C CA . ALA A 1 67 ? -8.474 -11.437 -9.653 1.00 93.00 67 ALA A CA 1
ATOM 523 C C . ALA A 1 67 ? -8.787 -9.933 -9.679 1.00 93.00 67 ALA A C 1
ATOM 525 O O . ALA A 1 67 ? -9.937 -9.541 -9.892 1.00 93.00 67 ALA A O 1
ATOM 526 N N . TRP A 1 68 ? -7.761 -9.089 -9.537 1.00 93.56 68 TRP A N 1
ATOM 527 C CA . TRP A 1 68 ? -7.882 -7.636 -9.650 1.00 93.56 68 TRP A CA 1
ATOM 528 C C . TRP A 1 68 ? -8.469 -7.221 -11.007 1.00 93.56 68 TRP A C 1
ATOM 530 O O . TRP A 1 68 ? -9.436 -6.465 -11.069 1.00 93.56 68 TRP A O 1
ATOM 540 N N . ASN A 1 69 ? -7.943 -7.753 -12.110 1.00 91.88 69 ASN A N 1
ATOM 541 C CA . ASN A 1 69 ? -8.412 -7.425 -13.458 1.00 91.88 69 ASN A CA 1
ATOM 542 C C . ASN A 1 69 ? -9.825 -7.951 -13.740 1.00 91.88 69 ASN A C 1
ATOM 544 O O . ASN A 1 69 ? -10.625 -7.273 -14.392 1.00 91.88 69 ASN A O 1
ATOM 548 N N . ILE A 1 70 ? -10.162 -9.140 -13.236 1.00 94.06 70 ILE A N 1
ATOM 549 C CA . ILE A 1 70 ? -11.517 -9.693 -13.322 1.00 94.06 70 ILE A CA 1
ATOM 550 C C . ILE A 1 70 ? -12.499 -8.791 -12.574 1.00 94.06 70 ILE A C 1
ATOM 552 O O . ILE A 1 70 ? -13.537 -8.440 -13.135 1.00 94.06 70 ILE A O 1
ATOM 556 N N . LEU A 1 71 ? -12.162 -8.367 -11.352 1.00 92.62 71 LEU A N 1
ATOM 557 C CA . LEU A 1 71 ? -12.981 -7.434 -10.582 1.00 92.62 71 LEU A CA 1
ATOM 558 C C . LEU A 1 71 ? -13.206 -6.142 -11.375 1.00 92.62 71 LEU A C 1
ATOM 560 O O . LEU A 1 71 ? -14.345 -5.729 -11.564 1.00 92.62 71 LEU A O 1
ATOM 564 N N . LYS A 1 72 ? -12.141 -5.548 -11.921 1.00 89.31 72 LYS A N 1
ATOM 565 C CA . LYS A 1 72 ? -12.245 -4.302 -12.691 1.00 89.31 72 LYS A CA 1
ATOM 566 C C . LYS A 1 72 ? -13.079 -4.421 -13.965 1.00 89.31 72 LYS A C 1
ATOM 568 O O . LYS A 1 72 ? -13.766 -3.474 -14.325 1.00 89.31 72 LYS A O 1
ATOM 573 N N . SER A 1 73 ? -13.009 -5.559 -14.650 1.00 91.44 73 SER A N 1
ATOM 574 C CA . SER A 1 73 ? -13.673 -5.759 -15.946 1.00 91.44 73 SER A CA 1
ATOM 575 C C . SER A 1 73 ? -15.105 -6.278 -15.846 1.00 91.44 73 SER A C 1
ATOM 577 O O . SER A 1 73 ? -15.873 -6.109 -16.790 1.00 91.44 73 SER A O 1
ATOM 579 N N . ARG A 1 74 ? -15.468 -6.947 -14.744 1.00 93.19 74 ARG A N 1
ATOM 580 C CA . ARG A 1 74 ? -16.766 -7.631 -14.609 1.00 93.19 74 ARG A CA 1
ATOM 581 C C . ARG A 1 74 ? -17.657 -7.078 -13.506 1.00 93.19 74 ARG A C 1
ATOM 583 O O . ARG A 1 74 ? -18.812 -7.492 -13.417 1.00 93.19 74 ARG A O 1
ATOM 590 N N . TYR A 1 75 ? -17.150 -6.201 -12.642 1.00 94.00 75 TYR A N 1
ATOM 591 C CA . TYR A 1 75 ? -17.959 -5.649 -11.563 1.00 94.00 75 TYR A CA 1
ATOM 592 C C . TYR A 1 75 ? -18.985 -4.640 -12.088 1.00 94.00 75 TYR A C 1
ATOM 594 O O . TYR A 1 75 ? -18.696 -3.824 -12.956 1.00 94.00 75 TYR A O 1
ATOM 602 N N . VAL A 1 76 ? -20.198 -4.697 -11.533 1.00 93.69 76 VAL A N 1
ATOM 603 C CA . VAL A 1 76 ? -21.370 -3.951 -12.025 1.00 93.69 76 VAL A CA 1
ATOM 604 C C . VAL A 1 76 ? -21.198 -2.433 -11.901 1.00 93.69 76 VAL A C 1
ATOM 606 O O . VAL A 1 76 ? -21.707 -1.684 -12.728 1.00 93.69 76 VAL A O 1
ATOM 609 N N . SER A 1 77 ? -20.502 -1.966 -10.861 1.00 92.75 77 SER A N 1
ATOM 610 C CA . SER A 1 77 ? -20.263 -0.539 -10.626 1.00 92.75 77 SER A CA 1
ATOM 611 C C . SER A 1 77 ? -18.844 -0.168 -11.039 1.00 92.75 77 SER A C 1
ATOM 613 O O . SER A 1 77 ? -17.894 -0.385 -10.288 1.00 92.75 77 SER A O 1
ATOM 615 N N . GLU A 1 78 ? -18.707 0.434 -12.219 1.00 87.38 78 GLU A N 1
ATOM 616 C CA . GLU A 1 78 ? -17.411 0.901 -12.723 1.00 87.38 78 GLU A CA 1
ATOM 617 C C . GLU A 1 78 ? -16.749 1.915 -11.785 1.00 87.38 78 GLU A C 1
ATOM 619 O O . GLU A 1 78 ? -15.534 1.884 -11.621 1.00 87.38 78 GLU A O 1
ATOM 624 N N . GLU A 1 79 ? -17.528 2.783 -11.135 1.00 91.25 79 GLU A N 1
ATOM 625 C CA . GLU A 1 79 ? -17.016 3.758 -10.164 1.00 91.25 79 GLU A CA 1
ATOM 626 C C . GLU A 1 79 ? -16.248 3.059 -9.035 1.00 91.25 79 GLU A C 1
ATOM 628 O O . GLU A 1 79 ? -15.073 3.339 -8.805 1.00 91.25 79 GLU A O 1
ATOM 633 N N . LYS A 1 80 ? -16.880 2.075 -8.388 1.00 89.06 80 LYS A N 1
ATOM 634 C CA . LYS A 1 80 ? -16.259 1.310 -7.301 1.00 89.06 80 LYS A CA 1
ATOM 635 C C . LYS A 1 80 ? -15.110 0.438 -7.796 1.00 89.06 80 LYS A C 1
ATOM 637 O O . LYS A 1 80 ? -14.108 0.293 -7.105 1.00 89.06 80 LYS A O 1
ATOM 642 N N . ALA A 1 81 ? -15.247 -0.140 -8.987 1.00 89.75 81 ALA A N 1
ATOM 643 C CA . ALA A 1 81 ? -14.222 -0.987 -9.588 1.00 89.75 81 ALA A CA 1
ATOM 644 C C . ALA A 1 81 ? -12.964 -0.201 -9.995 1.00 89.75 81 ALA A C 1
ATOM 646 O O . ALA A 1 81 ? -11.878 -0.770 -10.093 1.00 89.75 81 ALA A O 1
ATOM 647 N N . ASN A 1 82 ? -13.090 1.104 -10.242 1.00 90.75 82 ASN A N 1
ATOM 648 C CA . ASN A 1 82 ? -11.976 1.964 -10.630 1.00 90.75 82 ASN A CA 1
ATOM 649 C C . ASN A 1 82 ? -11.349 2.737 -9.467 1.00 90.75 82 ASN A C 1
ATOM 651 O O . ASN A 1 82 ? -10.318 3.384 -9.665 1.00 90.75 82 ASN A O 1
ATOM 655 N N . ASP A 1 83 ? -11.893 2.618 -8.257 1.00 93.31 83 ASP A N 1
ATOM 656 C CA . ASP A 1 83 ? -11.285 3.164 -7.048 1.00 93.31 83 ASP A CA 1
ATOM 657 C C . ASP A 1 83 ? -10.102 2.298 -6.584 1.00 93.31 83 ASP A C 1
ATOM 659 O O . ASP A 1 83 ? -10.170 1.512 -5.636 1.00 93.31 83 ASP A O 1
ATOM 663 N N . ASN A 1 84 ? -8.981 2.439 -7.292 1.00 93.00 84 ASN A N 1
ATOM 664 C CA . ASN A 1 84 ? -7.774 1.655 -7.044 1.00 93.00 84 ASN A CA 1
ATOM 665 C C . ASN A 1 84 ? -7.261 1.812 -5.601 1.00 93.00 84 ASN A C 1
ATOM 667 O O . ASN A 1 84 ? -6.664 0.880 -5.065 1.00 93.00 84 ASN A O 1
ATOM 671 N N . GLN A 1 85 ? -7.476 2.973 -4.972 1.00 91.75 85 GLN A N 1
ATOM 672 C CA . GLN A 1 85 ? -6.988 3.240 -3.623 1.00 91.75 85 GLN A CA 1
ATOM 673 C C . GLN A 1 85 ? -7.780 2.446 -2.584 1.00 91.75 85 GLN A C 1
ATOM 675 O O . GLN A 1 85 ? -7.181 1.818 -1.707 1.00 91.75 85 GLN A O 1
ATOM 680 N N . ASN A 1 86 ? -9.109 2.438 -2.704 1.00 92.19 86 ASN A N 1
ATOM 681 C CA . ASN A 1 86 ? -9.960 1.637 -1.832 1.00 92.19 86 ASN A CA 1
ATOM 682 C C . ASN A 1 86 ? -9.762 0.136 -2.062 1.00 92.19 86 ASN A C 1
ATOM 684 O O . ASN A 1 86 ? -9.694 -0.616 -1.091 1.00 92.19 86 ASN A O 1
ATOM 688 N N . LEU A 1 87 ? -9.586 -0.302 -3.313 1.00 93.25 87 LEU A N 1
ATOM 689 C CA . LEU A 1 87 ? -9.264 -1.699 -3.619 1.00 93.25 87 LEU A CA 1
ATOM 690 C C . LEU A 1 87 ? -7.925 -2.131 -3.004 1.00 93.25 87 LEU A C 1
ATOM 692 O O . LEU A 1 87 ? -7.836 -3.205 -2.408 1.00 93.25 87 LEU A O 1
ATOM 696 N N . LEU A 1 88 ? -6.898 -1.279 -3.082 1.00 93.19 88 LEU A N 1
ATOM 697 C CA . LEU A 1 88 ? -5.596 -1.540 -2.471 1.00 93.19 88 LEU A CA 1
ATOM 698 C C . LEU A 1 88 ? -5.717 -1.662 -0.948 1.00 93.19 88 LEU A C 1
ATOM 700 O O . LEU A 1 88 ? -5.288 -2.663 -0.377 1.00 93.19 88 LEU A O 1
ATOM 704 N N . TYR A 1 89 ? -6.339 -0.687 -0.285 1.00 94.81 89 TYR A N 1
ATOM 705 C CA . TYR A 1 89 ? -6.537 -0.730 1.166 1.00 94.81 89 TYR A CA 1
ATOM 706 C C . TYR A 1 89 ? -7.363 -1.938 1.609 1.00 94.81 89 TYR A C 1
ATOM 708 O O . TYR A 1 89 ? -7.010 -2.584 2.594 1.00 94.81 89 TYR A O 1
ATOM 716 N N . GLY A 1 90 ? -8.406 -2.293 0.855 1.00 93.44 90 GLY A N 1
ATOM 717 C CA . GLY A 1 90 ? -9.193 -3.501 1.093 1.00 93.44 90 GLY A CA 1
ATOM 718 C C . GLY A 1 90 ? -8.362 -4.780 0.968 1.00 93.44 90 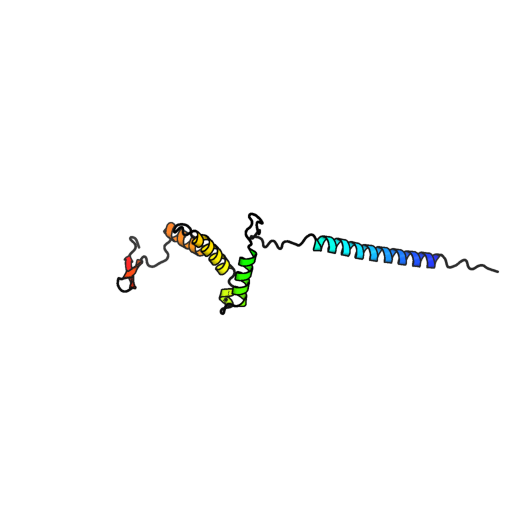GLY A C 1
ATOM 719 O O . GLY A 1 90 ? -8.485 -5.670 1.806 1.00 93.44 90 GLY A O 1
ATOM 720 N N . SER A 1 91 ? -7.467 -4.856 -0.022 1.00 94.31 91 SER A N 1
ATOM 721 C CA . SER A 1 91 ? -6.580 -6.013 -0.199 1.00 94.31 91 SER A CA 1
ATOM 722 C C . SER A 1 91 ? -5.580 -6.177 0.951 1.00 94.31 91 SER A C 1
ATOM 724 O O . SER A 1 91 ? -5.379 -7.292 1.430 1.00 94.31 91 SER A O 1
ATOM 726 N N . ILE A 1 92 ? -5.020 -5.073 1.459 1.00 94.12 92 ILE A N 1
ATOM 727 C CA . ILE A 1 92 ? -4.115 -5.087 2.617 1.00 94.12 92 ILE A CA 1
ATOM 728 C C . ILE A 1 92 ? -4.888 -5.484 3.879 1.00 94.12 92 ILE A C 1
ATOM 730 O O . ILE A 1 92 ? -4.423 -6.321 4.649 1.00 94.12 92 ILE A O 1
ATOM 734 N N . ALA A 1 93 ? -6.084 -4.924 4.077 1.00 93.94 93 ALA A N 1
ATOM 735 C CA . ALA A 1 93 ? -6.937 -5.277 5.206 1.00 93.94 93 ALA A CA 1
ATOM 736 C C . ALA A 1 93 ? -7.291 -6.773 5.202 1.00 93.94 93 ALA A C 1
ATOM 738 O O . ALA A 1 93 ? -7.127 -7.433 6.224 1.00 93.94 93 ALA A O 1
ATOM 739 N N . GLY A 1 94 ? -7.694 -7.325 4.051 1.00 93.81 94 GLY A N 1
ATOM 740 C CA . GLY A 1 94 ? -7.990 -8.753 3.903 1.00 93.81 94 GLY A CA 1
ATOM 741 C C . GLY A 1 94 ? -6.776 -9.650 4.150 1.00 93.81 94 GLY A C 1
ATOM 742 O O . GLY A 1 94 ? -6.900 -10.678 4.818 1.00 93.81 94 GLY A O 1
ATOM 743 N N . LEU A 1 95 ? -5.592 -9.237 3.681 1.00 93.06 95 LEU A N 1
ATOM 744 C CA . LEU A 1 95 ? -4.334 -9.932 3.955 1.00 93.06 95 LEU A CA 1
ATOM 745 C C . LEU A 1 95 ? -4.065 -10.014 5.463 1.00 93.06 95 LEU A C 1
ATOM 747 O O . LEU A 1 95 ? -3.797 -11.098 5.972 1.00 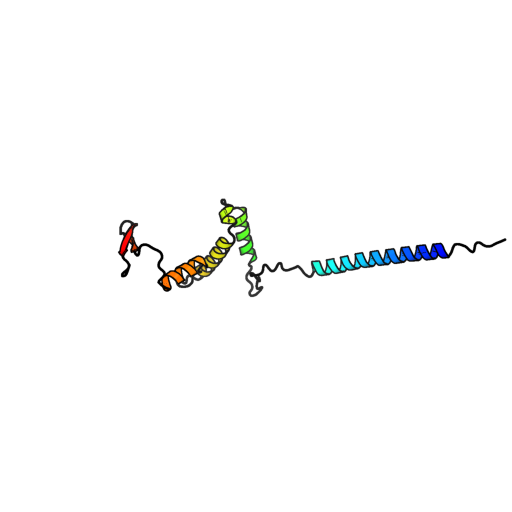93.06 95 LEU A O 1
ATOM 751 N N . LEU A 1 96 ? -4.197 -8.904 6.192 1.00 94.38 96 LEU A N 1
ATOM 752 C CA . LEU A 1 96 ? -4.022 -8.890 7.648 1.00 94.38 96 LEU A CA 1
ATOM 753 C C . LEU A 1 96 ? -5.102 -9.706 8.369 1.00 94.38 96 LEU A C 1
ATOM 755 O O . LEU A 1 96 ? -4.784 -10.457 9.287 1.00 94.38 96 LEU A O 1
ATOM 759 N N . SER A 1 97 ? -6.358 -9.640 7.916 1.00 93.94 97 SER A N 1
ATOM 760 C CA . SER A 1 97 ? -7.448 -10.452 8.473 1.00 93.94 97 SER A CA 1
ATOM 761 C C . SER A 1 97 ? -7.209 -11.958 8.340 1.00 93.94 97 SER A C 1
ATOM 763 O O . SER A 1 97 ? -7.683 -12.717 9.183 1.00 93.94 97 SER A O 1
ATOM 765 N N . SER A 1 98 ? -6.450 -12.410 7.334 1.00 94.06 98 SER A N 1
ATOM 766 C CA . SER A 1 98 ? -6.113 -13.832 7.176 1.00 94.06 98 SER A CA 1
ATOM 767 C C . SER A 1 98 ? -5.253 -14.400 8.312 1.00 94.06 98 SER A C 1
ATOM 769 O O . SER A 1 98 ? -5.225 -15.615 8.496 1.00 94.06 98 SER A O 1
ATOM 771 N N . LEU A 1 99 ? -4.602 -13.541 9.107 1.00 94.31 99 LEU A N 1
ATOM 772 C CA . LEU A 1 99 ? -3.847 -13.953 10.291 1.00 94.31 99 LEU A CA 1
ATOM 773 C C . LEU A 1 99 ? -4.761 -14.389 11.444 1.00 94.31 99 LEU A C 1
ATOM 775 O O . LEU A 1 99 ? -4.300 -15.064 12.360 1.00 94.31 99 LEU A O 1
ATOM 779 N N . GLY A 1 100 ? -6.040 -13.993 11.425 1.00 92.56 100 GLY A N 1
ATOM 780 C CA . GLY A 1 100 ? -6.991 -14.286 12.499 1.00 92.56 100 GLY A CA 1
ATOM 781 C C . GLY A 1 100 ? -6.650 -13.632 13.845 1.00 92.56 100 GLY A C 1
ATOM 782 O O . GLY A 1 100 ? -7.274 -13.963 14.850 1.00 92.56 100 GLY A O 1
ATOM 783 N N . ASP A 1 101 ? -5.673 -12.720 13.881 1.00 94.94 101 ASP A N 1
ATOM 784 C CA . ASP A 1 101 ? -5.302 -11.974 15.080 1.00 94.94 101 ASP A CA 1
ATOM 785 C C . ASP A 1 101 ? -6.204 -10.736 15.229 1.00 94.94 101 ASP A C 1
ATOM 787 O O . ASP A 1 101 ? -6.120 -9.821 14.404 1.00 94.94 101 ASP A O 1
ATOM 791 N N . PRO A 1 102 ? -7.046 -10.659 16.277 1.00 89.62 102 PRO A N 1
ATOM 792 C CA . PRO A 1 102 ? -7.961 -9.536 16.485 1.00 89.62 102 PRO A CA 1
ATOM 793 C C . PRO A 1 102 ? -7.249 -8.194 16.696 1.00 89.62 102 PRO A C 1
ATOM 795 O O . PRO A 1 102 ? -7.866 -7.148 16.508 1.00 89.62 102 PRO A O 1
ATOM 798 N N . ASN A 1 103 ? -5.969 -8.206 17.079 1.00 92.12 103 ASN A N 1
ATOM 799 C CA . ASN A 1 103 ? -5.197 -6.985 17.310 1.00 92.12 103 ASN A CA 1
ATOM 800 C C . ASN A 1 103 ? -4.428 -6.519 16.068 1.00 92.12 103 ASN A C 1
ATOM 802 O O . ASN A 1 103 ? -3.845 -5.434 16.083 1.00 92.12 103 ASN A O 1
ATOM 806 N N . THR A 1 104 ? -4.438 -7.299 14.986 1.00 92.06 104 THR A N 1
ATOM 807 C CA . THR A 1 104 ? -3.759 -6.954 13.739 1.00 92.06 104 THR A CA 1
ATOM 808 C C . THR A 1 104 ? -4.777 -6.463 12.718 1.00 92.06 104 THR A C 1
ATOM 810 O O . THR A 1 104 ? -5.579 -7.221 12.178 1.00 92.06 104 THR A O 1
ATOM 813 N N . SER A 1 105 ? -4.749 -5.163 12.429 1.00 91.69 105 SER A N 1
ATOM 814 C CA . SER A 1 105 ? -5.656 -4.546 11.461 1.00 91.69 105 SER A CA 1
ATOM 815 C C . SER A 1 105 ? -4.978 -3.425 10.681 1.00 91.69 105 SER A C 1
ATOM 817 O O . SER A 1 105 ? -4.009 -2.813 11.130 1.00 91.69 105 SER A O 1
ATOM 819 N N . PHE A 1 106 ? -5.481 -3.173 9.473 1.00 93.62 106 PHE A N 1
ATOM 820 C CA . PHE A 1 106 ? -4.986 -2.101 8.620 1.00 93.62 106 PHE A CA 1
ATOM 821 C C . PHE A 1 106 ? -5.745 -0.803 8.908 1.00 93.62 106 PHE A C 1
ATOM 823 O O . PHE A 1 106 ? -6.974 -0.771 8.835 1.00 93.62 106 PHE A O 1
ATOM 830 N N . PHE A 1 107 ? -5.015 0.283 9.161 1.00 91.56 107 PHE A N 1
ATOM 831 C CA . PHE A 1 107 ? -5.586 1.621 9.301 1.00 91.56 107 PHE A CA 1
ATOM 832 C C . PHE A 1 107 ? -5.297 2.432 8.038 1.00 91.56 107 PHE A C 1
ATOM 834 O O . PHE A 1 107 ? -4.151 2.775 7.749 1.00 91.56 107 PHE A O 1
ATOM 841 N N . SER A 1 108 ? -6.350 2.774 7.291 1.00 91.44 108 SER A N 1
ATOM 842 C CA . SER A 1 108 ? -6.232 3.748 6.203 1.00 91.44 108 SER A CA 1
ATOM 843 C C . SER A 1 108 ? -5.804 5.113 6.766 1.00 91.44 108 SER A C 1
ATOM 845 O O . SER A 1 108 ? -6.081 5.399 7.932 1.00 91.44 108 SER A O 1
ATOM 847 N N . PRO A 1 109 ? -5.200 6.012 5.970 1.00 90.38 109 PRO A N 1
ATOM 848 C CA . PRO A 1 109 ? -4.792 7.331 6.458 1.00 90.38 109 PRO A CA 1
ATOM 849 C C . PRO A 1 109 ? -5.928 8.132 7.106 1.00 90.38 109 PRO A C 1
ATOM 851 O O . PRO A 1 109 ? -5.696 8.879 8.050 1.00 90.38 109 PRO A O 1
ATOM 854 N N . GLN A 1 110 ? -7.161 7.972 6.620 1.00 88.06 110 GLN A N 1
ATOM 855 C CA . GLN A 1 110 ? -8.338 8.622 7.200 1.00 88.06 110 GLN A CA 1
ATOM 856 C C . GLN A 1 110 ? -8.698 8.025 8.564 1.00 88.06 110 GLN A C 1
ATOM 858 O O . GLN A 1 110 ? -8.952 8.775 9.503 1.00 88.06 110 GLN A O 1
ATOM 863 N N . ASN A 1 111 ? -8.675 6.696 8.693 1.00 88.25 111 ASN A N 1
ATOM 864 C CA . ASN A 1 111 ? -8.948 6.020 9.962 1.00 88.25 111 ASN A CA 1
ATOM 865 C C . ASN A 1 111 ? -7.838 6.284 10.984 1.00 88.25 111 ASN A C 1
ATOM 867 O O . ASN A 1 111 ? -8.131 6.523 12.146 1.00 88.25 111 ASN A O 1
ATOM 871 N N . ALA A 1 112 ? -6.577 6.297 10.546 1.00 89.81 112 ALA A N 1
ATOM 872 C CA . ALA A 1 112 ? -5.429 6.634 11.381 1.00 89.81 112 ALA A CA 1
ATOM 873 C C . ALA A 1 112 ? -5.519 8.064 11.925 1.00 89.81 112 ALA A C 1
ATOM 875 O O . ALA A 1 112 ? -5.248 8.278 13.103 1.00 89.81 112 ALA A O 1
ATOM 876 N N . ARG A 1 113 ? -5.935 9.029 11.091 1.00 88.25 113 ARG A N 1
ATOM 877 C CA . ARG A 1 113 ? -6.180 10.409 11.532 1.00 88.25 113 ARG A CA 1
ATOM 878 C C . ARG A 1 113 ? -7.286 10.464 12.572 1.00 88.25 113 ARG A C 1
ATOM 880 O O . ARG A 1 113 ? -7.003 10.878 13.679 1.00 88.25 113 ARG A O 1
ATOM 887 N N . LYS A 1 114 ? -8.471 9.922 12.268 1.00 86.31 114 LYS A N 1
ATOM 888 C CA . LYS A 1 114 ? -9.587 9.880 13.229 1.00 86.31 114 LYS A CA 1
ATOM 889 C C . LYS A 1 114 ? -9.190 9.246 14.559 1.00 86.31 114 LYS A C 1
ATOM 891 O O . LYS A 1 114 ? -9.458 9.806 15.603 1.00 86.31 114 LYS A O 1
ATOM 896 N N . PHE A 1 115 ? -8.492 8.116 14.514 1.00 86.62 115 PHE A N 1
ATOM 897 C CA . PHE A 1 115 ? -7.998 7.450 15.714 1.00 86.62 115 PHE A CA 1
ATOM 898 C C . PHE A 1 115 ? -6.995 8.304 16.498 1.00 86.62 115 PHE A C 1
ATOM 900 O O . PHE A 1 115 ? -7.000 8.304 17.724 1.00 86.62 115 PHE A O 1
ATOM 907 N N . THR A 1 116 ? -6.133 9.041 15.797 1.00 85.81 116 THR A N 1
ATOM 908 C CA . THR A 1 116 ? -5.202 9.985 16.428 1.00 85.81 116 THR A CA 1
ATOM 909 C C . THR A 1 116 ? -5.953 11.155 17.059 1.00 85.81 116 THR A C 1
ATOM 911 O O . THR A 1 116 ? -5.611 11.529 18.175 1.00 85.81 116 THR A O 1
ATOM 914 N N . ASP A 1 117 ? -6.979 11.681 16.388 1.00 84.94 117 ASP A N 1
ATOM 915 C CA . ASP A 1 117 ? -7.842 12.759 16.886 1.00 84.94 117 ASP A CA 1
ATOM 916 C C . ASP A 1 117 ? -8.624 12.298 18.137 1.00 84.94 117 ASP A C 1
ATOM 918 O O . ASP A 1 117 ? -8.695 13.004 19.143 1.00 84.94 117 ASP A O 1
ATOM 922 N N . ASP A 1 118 ? -9.125 11.058 18.126 1.00 81.50 118 ASP A N 1
ATOM 923 C CA . ASP A 1 118 ? -9.796 10.432 19.270 1.00 81.50 118 ASP A CA 1
ATOM 924 C C . ASP A 1 118 ? -8.839 10.264 20.469 1.00 81.50 118 ASP A C 1
ATOM 926 O O . ASP A 1 118 ? -9.227 10.486 21.616 1.00 81.50 118 ASP A O 1
ATOM 930 N N . ILE A 1 119 ? -7.571 9.892 20.226 1.00 83.06 119 ILE A N 1
ATOM 931 C CA . ILE A 1 119 ? -6.545 9.768 21.279 1.00 83.06 119 ILE A CA 1
ATOM 932 C C . ILE A 1 119 ? -6.095 11.135 21.800 1.00 83.06 119 ILE A C 1
ATOM 934 O O . ILE A 1 119 ? -5.847 11.279 22.999 1.00 83.06 119 ILE A O 1
ATOM 938 N N . SER A 1 120 ? -5.945 12.129 20.922 1.00 80.56 120 SER A N 1
ATOM 939 C CA . SER A 1 120 ? -5.527 13.481 21.307 1.00 80.56 120 SER A CA 1
ATOM 940 C C . SER A 1 120 ? -6.614 14.227 22.084 1.00 80.56 120 SER A C 1
ATOM 942 O O . SER A 1 120 ? -6.326 15.250 22.707 1.00 80.56 120 SER A O 1
ATOM 944 N N . GLY A 1 121 ? -7.841 13.694 22.097 1.00 72.25 121 GLY A N 1
ATOM 945 C CA . GLY A 1 121 ? -8.995 14.305 22.740 1.00 72.25 121 GLY A CA 1
ATOM 946 C C . GLY A 1 121 ? -9.627 15.416 21.902 1.00 72.25 121 GLY A C 1
ATOM 947 O O . GLY A 1 121 ? -10.464 16.160 22.416 1.00 72.25 121 GLY A O 1
ATOM 948 N N . GLU A 1 122 ? -9.259 15.536 20.623 1.00 65.31 122 GLU A N 1
ATOM 949 C CA . GLU A 1 122 ? -9.897 16.443 19.670 1.00 65.31 122 GLU A CA 1
ATOM 950 C C . GLU A 1 122 ? -11.207 15.827 19.152 1.00 65.31 122 GLU A C 1
ATOM 952 O O . GLU A 1 122 ? -11.360 15.462 17.988 1.00 65.31 122 GLU A O 1
ATOM 957 N N . PHE A 1 123 ? -12.194 15.709 20.042 1.00 67.12 123 PHE A N 1
ATOM 958 C CA . PHE A 1 123 ? -13.520 15.215 19.681 1.00 67.12 123 PHE A CA 1
ATOM 959 C C . PHE A 1 123 ? -14.330 16.306 18.969 1.00 67.12 123 PHE A C 1
ATOM 961 O O . PHE A 1 123 ? -14.836 17.242 19.588 1.00 67.12 123 PHE A O 1
ATOM 968 N N . GLY A 1 124 ? -14.515 16.170 17.656 1.00 63.53 124 GLY A N 1
ATOM 969 C CA . GLY A 1 124 ? -15.511 16.946 16.915 1.00 63.53 124 GLY A CA 1
ATOM 970 C C . GLY A 1 124 ? -16.913 16.345 17.072 1.00 63.53 124 GLY A C 1
ATOM 971 O O . GLY A 1 124 ? -17.203 15.312 16.473 1.00 63.53 124 GLY A O 1
ATOM 972 N N . GLY A 1 125 ? -17.808 16.974 17.846 1.00 67.38 125 GLY A N 1
ATOM 973 C CA . GLY A 1 125 ? -19.192 16.503 18.020 1.00 67.38 125 GLY A CA 1
ATOM 974 C C . GLY A 1 125 ? -19.980 17.214 19.129 1.00 67.38 125 GLY A C 1
ATOM 975 O O . GLY A 1 125 ? -19.525 18.208 19.680 1.00 67.38 125 GLY A O 1
ATOM 976 N N . ILE A 1 126 ? -21.171 16.696 19.468 1.00 73.69 126 ILE A N 1
ATOM 977 C CA . ILE A 1 126 ? -22.033 17.225 20.552 1.00 73.69 126 ILE A CA 1
ATOM 978 C C . ILE A 1 126 ? -21.637 16.743 21.962 1.00 73.69 126 ILE A C 1
ATOM 980 O O . ILE A 1 126 ? -22.292 17.109 22.932 1.00 73.69 126 ILE A O 1
ATOM 984 N N . GLY A 1 127 ? -20.619 15.882 22.079 1.00 75.88 127 GLY A N 1
ATOM 985 C CA . GLY A 1 127 ? -20.176 15.328 23.361 1.00 75.88 127 GLY A CA 1
ATOM 986 C C . GLY A 1 127 ? -21.118 14.273 23.955 1.00 75.88 127 GLY A C 1
ATOM 987 O O . GLY A 1 127 ? -21.465 14.362 25.129 1.00 75.88 127 GLY A O 1
ATOM 988 N N . ALA A 1 128 ? -21.547 13.277 23.173 1.00 79.50 128 ALA A N 1
ATOM 989 C CA . ALA A 1 128 ? -22.432 12.206 23.642 1.00 79.50 128 ALA A CA 1
ATOM 990 C C . ALA A 1 128 ? -21.969 10.816 23.174 1.00 79.50 128 ALA A C 1
ATOM 992 O O . ALA A 1 128 ? -21.615 10.633 22.010 1.00 79.50 128 ALA A O 1
ATOM 993 N N . GLU A 1 129 ? -22.010 9.839 24.077 1.00 78.31 129 GLU A N 1
ATOM 994 C CA . GLU A 1 129 ? -21.807 8.418 23.798 1.00 78.31 129 GLU A CA 1
ATOM 995 C C . GLU A 1 129 ? -23.098 7.810 23.235 1.00 78.31 129 GLU A C 1
ATOM 997 O O . GLU A 1 129 ? -24.178 7.979 23.809 1.00 78.31 129 GLU A O 1
ATOM 1002 N N . ILE A 1 130 ? -22.991 7.087 22.118 1.00 83.69 130 ILE A N 1
ATOM 1003 C CA . ILE A 1 130 ? -24.109 6.393 21.469 1.00 83.69 130 ILE A CA 1
ATOM 1004 C C . ILE A 1 130 ? -23.917 4.879 21.542 1.00 83.69 130 ILE A C 1
ATOM 1006 O O . ILE A 1 130 ? -22.800 4.377 21.455 1.00 83.69 130 ILE A O 1
ATOM 1010 N N . GLY A 1 131 ? -25.013 4.135 21.637 1.00 87.00 131 GLY A N 1
ATOM 1011 C CA . GLY A 1 131 ? -24.987 2.680 21.529 1.00 87.00 131 GLY A CA 1
ATOM 1012 C C . GLY A 1 131 ? -26.347 2.103 21.175 1.00 87.00 131 GLY A C 1
ATOM 1013 O O . GLY A 1 131 ? -27.280 2.838 20.857 1.00 87.00 131 GLY A O 1
ATOM 1014 N N . LEU A 1 132 ? -26.454 0.777 21.182 1.00 92.38 132 LEU A N 1
ATOM 1015 C CA . LEU A 1 132 ? -27.686 0.070 20.836 1.00 92.38 132 LEU A CA 1
ATOM 1016 C C . LEU A 1 132 ? -28.415 -0.376 22.106 1.00 92.38 132 LEU A C 1
ATOM 1018 O O . LEU A 1 132 ? -27.805 -0.958 23.004 1.00 92.38 132 LEU A O 1
ATOM 1022 N N . ASN A 1 133 ? -29.723 -0.126 22.184 1.00 87.94 133 ASN A N 1
ATOM 1023 C CA . ASN A 1 133 ? -30.553 -0.663 23.263 1.00 87.94 133 ASN A CA 1
ATOM 1024 C C . ASN A 1 133 ? -30.856 -2.162 23.043 1.00 87.94 133 ASN A C 1
ATOM 1026 O O . ASN A 1 133 ? -30.480 -2.758 22.033 1.00 87.94 133 ASN A O 1
ATOM 1030 N N . LYS A 1 134 ? -31.575 -2.785 23.987 1.00 89.44 134 LYS A N 1
ATOM 1031 C CA . LYS A 1 134 ? -31.961 -4.211 23.912 1.00 89.44 134 LYS A CA 1
ATOM 1032 C C . LYS A 1 134 ? -32.812 -4.564 22.683 1.00 89.44 134 LYS A C 1
ATOM 1034 O O . LYS A 1 134 ? -32.922 -5.735 22.341 1.00 89.44 134 LYS A O 1
ATOM 1039 N N . GLU A 1 135 ? -33.401 -3.564 22.040 1.00 91.06 135 GLU A N 1
ATOM 1040 C CA . GLU A 1 135 ? -34.241 -3.682 20.847 1.00 91.06 135 GLU A CA 1
ATOM 1041 C C . GLU A 1 135 ? -33.458 -3.347 19.562 1.00 91.06 135 GLU A C 1
ATOM 1043 O O . GLU A 1 135 ? -34.033 -3.323 18.477 1.00 91.06 135 GLU A O 1
ATOM 1048 N N . GLY A 1 136 ? -32.145 -3.092 19.665 1.00 89.50 136 GLY A N 1
ATOM 1049 C CA . GLY A 1 136 ? -31.271 -2.772 18.535 1.00 89.50 136 GLY A CA 1
ATOM 1050 C C . GLY A 1 136 ? -31.415 -1.342 18.005 1.00 89.50 136 GLY A C 1
ATOM 1051 O O . GLY A 1 136 ? -30.966 -1.058 16.898 1.00 89.50 136 GLY A O 1
ATOM 1052 N N . GLN A 1 137 ? -32.040 -0.437 18.758 1.00 91.88 137 GLN A N 1
ATOM 1053 C CA . GLN A 1 137 ? -32.199 0.965 18.371 1.00 91.88 137 GLN A CA 1
ATOM 1054 C C . GLN A 1 137 ? -31.000 1.793 18.838 1.00 91.88 137 GLN A C 1
ATOM 1056 O O . GLN A 1 137 ? -30.512 1.606 19.955 1.00 91.88 137 GLN A O 1
ATOM 1061 N N . LEU A 1 138 ? -30.563 2.738 18.001 1.00 90.06 138 LEU A N 1
ATOM 1062 C CA . LEU A 1 138 ? -29.508 3.691 18.338 1.00 90.06 138 LEU A CA 1
ATOM 1063 C C . LEU A 1 138 ? -30.013 4.677 19.405 1.00 90.06 138 LEU A C 1
ATOM 1065 O O . LEU A 1 138 ? -30.996 5.381 19.182 1.00 90.06 138 LEU A O 1
ATOM 1069 N N . VAL A 1 139 ? -29.341 4.735 20.553 1.00 91.25 139 VAL A N 1
ATOM 1070 C CA . VAL A 1 139 ? -29.687 5.592 21.696 1.00 91.25 139 VAL A CA 1
ATOM 1071 C C . VAL A 1 139 ? -28.457 6.322 22.233 1.00 91.25 139 VAL A C 1
ATOM 1073 O O . VAL A 1 139 ? -27.334 5.834 22.107 1.00 91.25 139 VAL A O 1
ATOM 1076 N N . ILE A 1 140 ? -28.672 7.482 22.860 1.00 86.12 140 ILE A N 1
ATOM 1077 C CA . ILE A 1 140 ? -27.634 8.167 23.641 1.00 86.12 140 ILE A CA 1
ATOM 1078 C C . ILE A 1 140 ? -27.526 7.463 24.993 1.00 86.12 140 ILE A C 1
ATOM 1080 O O . ILE A 1 140 ? -28.514 7.368 25.721 1.00 86.12 140 ILE A O 1
ATOM 1084 N N . ILE A 1 141 ? -26.332 6.975 25.317 1.00 84.81 141 ILE A N 1
ATOM 1085 C CA . ILE A 1 141 ? -26.041 6.294 26.581 1.00 84.81 141 ILE A CA 1
ATOM 1086 C C . ILE A 1 141 ? -25.735 7.327 27.668 1.00 84.81 141 ILE A C 1
ATOM 1088 O O . ILE A 1 141 ? -26.340 7.289 28.739 1.00 84.81 141 ILE A O 1
ATOM 1092 N N . ALA A 1 142 ? -24.821 8.262 27.394 1.00 83.75 142 ALA A N 1
ATOM 1093 C CA . ALA A 1 142 ? -24.423 9.299 28.341 1.00 83.75 142 ALA A CA 1
ATOM 1094 C C . ALA A 1 142 ? -23.768 10.505 27.639 1.00 83.75 142 ALA A C 1
ATOM 1096 O O . ALA A 1 142 ? -23.152 10.340 26.586 1.00 83.75 142 ALA A O 1
ATOM 1097 N N . PRO A 1 143 ? -23.853 11.720 28.210 1.00 78.88 143 PRO A N 1
ATOM 1098 C CA . PRO A 1 143 ? -23.000 12.833 27.803 1.00 78.88 143 PRO A CA 1
ATOM 1099 C C . PRO A 1 143 ? -21.548 12.603 28.254 1.00 78.88 143 PRO A C 1
ATOM 1101 O O . PRO A 1 143 ? -21.299 12.046 29.327 1.00 78.88 143 PRO A O 1
ATOM 1104 N N . LEU A 1 144 ? -20.582 13.068 27.461 1.00 75.19 144 LEU A N 1
ATOM 1105 C CA . LEU A 1 144 ? -19.169 13.059 27.834 1.00 75.19 144 LEU A CA 1
ATOM 1106 C C . LEU A 1 144 ? -18.919 14.096 28.937 1.00 75.19 144 LEU A C 1
ATOM 1108 O O . LEU A 1 144 ? -19.410 15.225 28.895 1.00 75.19 144 LEU A O 1
ATOM 1112 N N . LYS A 1 145 ? -18.167 13.705 29.969 1.00 62.25 145 LYS A N 1
ATOM 1113 C CA . LYS A 1 145 ? -17.935 14.543 31.150 1.00 62.25 145 LYS A CA 1
ATOM 1114 C C . LYS A 1 145 ? -16.987 15.697 30.796 1.00 62.25 145 LYS A C 1
ATOM 1116 O O . LYS A 1 145 ? -15.798 15.460 30.617 1.00 62.25 145 LYS A O 1
ATOM 1121 N N . GLY A 1 146 ? -17.509 16.925 30.759 1.00 61.38 146 GLY A N 1
ATOM 1122 C CA . GLY A 1 146 ? -16.728 18.149 30.518 1.00 61.38 146 GLY A CA 1
ATOM 1123 C C . GLY A 1 146 ? -17.016 18.889 29.206 1.00 61.38 146 GLY A C 1
ATOM 1124 O O . GLY A 1 146 ? -16.191 19.715 28.824 1.00 61.38 146 GLY A O 1
ATOM 1125 N N . GLY A 1 147 ? -18.137 18.59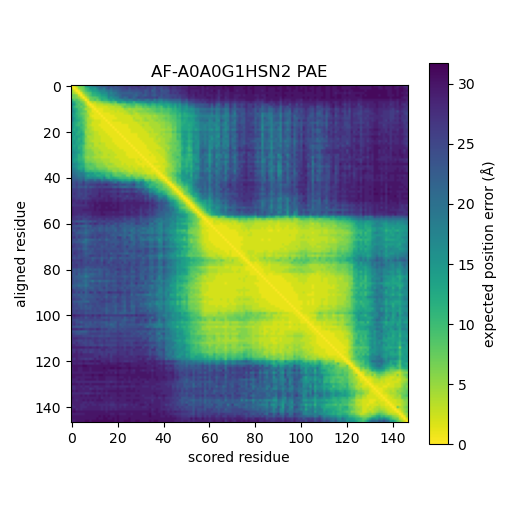5 28.534 1.00 52.91 147 GLY A N 1
ATOM 1126 C CA . GLY A 1 147 ? -18.694 19.448 27.473 1.00 52.91 147 GLY A CA 1
ATOM 1127 C C . GLY A 1 147 ? -19.350 20.721 27.997 1.00 52.91 147 GLY A C 1
ATOM 1128 O O . GLY A 1 147 ? -19.797 20.717 29.169 1.00 52.91 147 GLY A O 1
#

pLDDT: mean 81.78, std 14.96, range [39.56, 96.88]